Protein AF-A0AAN7LIV2-F1 (afdb_monomer_lite)

InterPro domains:
  IPR013083 Zinc finger, RING/FYVE/PHD-type [G3DSA:3.30.40.10] (17-85)
  IPR024766 Zinc finger, RING-H2-type [PF12678] (48-83)
  IPR051031 RING-box E3 Ubiquitin Ligase [PTHR11210] (29-84)

Sequence (85 aa):
MTPADEGPSGEALPSSSCCASSSSKKPKRFEIKKWNAVALWAWDIVVDNCAICRNHIMDLCIECQANQASATSDECTVAWAVCPR

pLDDT: mean 70.89, std 16.62, range [34.38, 94.06]

Radius of gyration: 34.89 Å; chains: 1; bounding box: 71×73×67 Å

Foldseek 3Di:
DDDDDDYDDDDDDPDDDDDPPPPPPPPDPDDPPDDDDDDDDDDDDPACADPPQRHRLQDARPVCVVPVVDDDSVVSDDDDDDDDD

Organism: Trapa natans (NCBI:txid22666)

Secondary structure (DSSP, 8-state):
-------------------------PPPS---S------------SSSB-TTT-SBTTS--HHHHHTTTT--GGGS---------

Structure (mmCIF, N/CA/C/O backbone):
data_AF-A0AAN7LIV2-F1
#
_entry.id   AF-A0AAN7LIV2-F1
#
loop_
_atom_site.group_PDB
_atom_site.id
_atom_site.type_symbol
_atom_site.label_atom_id
_atom_site.label_alt_id
_atom_site.label_comp_id
_atom_site.label_asym_id
_atom_site.label_entity_id
_atom_site.label_seq_id
_atom_site.pdbx_PDB_ins_code
_atom_site.Cartn_x
_atom_site.Cartn_y
_atom_site.Cartn_z
_atom_site.occupancy
_atom_site.B_iso_or_equiv
_atom_site.auth_seq_id
_atom_site.auth_comp_id
_atom_site.auth_asym_id
_atom_site.auth_atom_id
_atom_site.pdbx_PDB_model_num
ATOM 1 N N . MET A 1 1 ? -31.687 -59.675 43.801 1.00 43.34 1 MET A N 1
ATOM 2 C CA . MET A 1 1 ? -31.336 -58.674 44.827 1.00 43.34 1 MET A CA 1
ATOM 3 C C . MET A 1 1 ? -31.716 -57.304 44.286 1.00 43.34 1 MET A C 1
ATOM 5 O O . MET A 1 1 ? -31.059 -56.831 43.372 1.00 43.34 1 MET A O 1
ATOM 9 N N . THR A 1 2 ? -32.795 -56.725 44.803 1.00 55.16 2 THR A N 1
ATOM 10 C CA . THR A 1 2 ? -33.068 -55.271 44.843 1.00 55.16 2 THR A CA 1
ATOM 11 C C . THR A 1 2 ? -32.994 -54.864 46.331 1.00 55.16 2 THR A C 1
ATOM 13 O O . THR A 1 2 ? -32.992 -55.775 47.171 1.00 55.16 2 THR A O 1
ATOM 16 N N . PRO A 1 3 ? -32.772 -53.584 46.691 1.00 48.78 3 PRO A N 1
ATOM 17 C CA . PRO A 1 3 ? -33.720 -52.458 46.519 1.00 48.78 3 PRO A CA 1
ATOM 18 C C . PRO A 1 3 ? -33.215 -51.415 45.482 1.00 48.78 3 PRO A C 1
ATOM 20 O O . PRO A 1 3 ? -32.056 -51.503 45.090 1.00 48.78 3 PRO A O 1
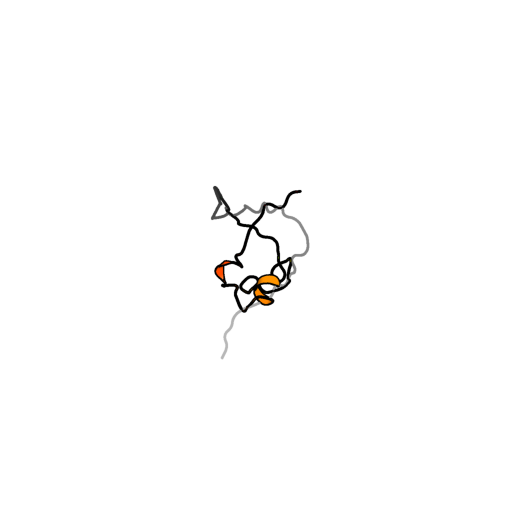ATOM 23 N N . ALA A 1 4 ? -34.021 -50.554 44.836 1.00 50.50 4 ALA A N 1
ATOM 24 C CA . ALA A 1 4 ? -34.962 -49.522 45.337 1.00 50.50 4 ALA A CA 1
ATOM 25 C C . ALA A 1 4 ? -34.211 -48.333 45.995 1.00 50.50 4 ALA A C 1
ATOM 27 O O . ALA A 1 4 ? -33.306 -48.575 46.788 1.00 50.50 4 ALA A O 1
ATOM 28 N N . ASP A 1 5 ? -34.466 -47.047 45.731 1.00 47.12 5 ASP A N 1
ATOM 29 C CA . ASP A 1 5 ? -35.418 -46.337 44.842 1.00 47.12 5 ASP A CA 1
ATOM 30 C C . ASP A 1 5 ? -34.728 -45.036 44.313 1.00 47.12 5 ASP A C 1
ATOM 32 O O . ASP A 1 5 ? -33.536 -44.859 44.566 1.00 47.12 5 ASP A O 1
ATOM 36 N N . GLU A 1 6 ? -35.289 -44.104 43.526 1.00 39.88 6 GLU A N 1
ATOM 37 C CA . GLU A 1 6 ? -36.682 -43.721 43.201 1.00 39.88 6 GLU A CA 1
ATOM 38 C C . GLU A 1 6 ? -36.758 -43.062 41.784 1.00 39.88 6 GLU A C 1
ATOM 40 O O . GLU A 1 6 ? -35.767 -43.009 41.053 1.00 39.88 6 GLU A O 1
ATOM 45 N N . GLY A 1 7 ? -37.916 -42.511 41.394 1.00 39.44 7 GLY A N 1
ATOM 46 C CA . GLY A 1 7 ? -38.133 -41.588 40.256 1.00 39.44 7 GLY A CA 1
ATOM 47 C C . GLY A 1 7 ? -39.493 -40.869 40.414 1.00 39.44 7 GLY A C 1
ATOM 48 O O . GLY A 1 7 ? -40.042 -40.931 41.511 1.00 39.44 7 GLY A O 1
ATOM 49 N N . PRO A 1 8 ? -40.147 -40.306 39.371 1.00 63.53 8 PRO A N 1
ATOM 50 C CA . PRO A 1 8 ? -39.661 -39.876 38.051 1.00 63.53 8 PRO A CA 1
ATOM 51 C C . PRO A 1 8 ? -40.295 -38.525 37.562 1.00 63.53 8 PRO A C 1
ATOM 53 O O . PRO A 1 8 ? -41.049 -37.878 38.280 1.00 63.53 8 PRO A O 1
ATOM 56 N N . SER A 1 9 ? -40.085 -38.191 36.276 1.00 37.28 9 SER A N 1
ATOM 57 C CA . SER A 1 9 ? -40.989 -37.402 35.390 1.00 37.28 9 SER A CA 1
ATOM 58 C C . SER A 1 9 ? -41.147 -35.874 35.548 1.00 37.28 9 SER A C 1
ATOM 60 O O . SER A 1 9 ? -41.292 -35.335 36.638 1.00 37.28 9 SER A O 1
ATOM 62 N N . GLY A 1 10 ? -41.249 -35.177 34.403 1.00 34.69 10 GLY A N 1
ATOM 63 C CA . GLY A 1 10 ? -41.687 -33.774 34.323 1.00 34.69 10 GLY A CA 1
ATOM 64 C C . GLY A 1 10 ? -41.204 -33.035 33.067 1.00 34.69 10 GLY A C 1
ATOM 65 O O . GLY A 1 10 ? -40.088 -32.528 33.035 1.00 34.69 10 GLY A O 1
ATOM 66 N N . GLU A 1 11 ? -42.041 -32.966 32.032 1.00 44.41 11 GLU A N 1
ATOM 67 C CA . GLU A 1 11 ? -41.769 -32.272 30.759 1.00 44.41 11 GLU A CA 1
ATOM 68 C C . GLU A 1 11 ? -42.185 -30.787 30.824 1.00 44.41 11 GLU A C 1
ATOM 70 O O . GLU A 1 11 ? -43.172 -30.492 31.492 1.00 44.41 11 GLU A O 1
ATOM 75 N N . ALA A 1 12 ? -41.522 -29.873 30.089 1.00 39.84 12 ALA A N 1
ATOM 76 C CA . ALA A 1 12 ? -42.173 -28.718 29.428 1.00 39.84 12 ALA A CA 1
ATOM 77 C C . ALA A 1 12 ? -41.209 -27.789 28.655 1.00 39.84 12 ALA A C 1
ATOM 79 O O . ALA A 1 12 ? -40.108 -27.459 29.092 1.00 39.84 12 ALA A O 1
ATOM 80 N N . LEU A 1 13 ? -41.712 -27.283 27.527 1.00 52.41 13 LEU A N 1
ATOM 81 C CA . LEU A 1 13 ? -41.200 -26.140 26.763 1.00 52.41 13 LEU A CA 1
ATOM 82 C C . LEU A 1 13 ? -41.441 -24.819 27.530 1.00 52.41 13 LEU A C 1
ATOM 84 O O . LEU A 1 13 ? -42.477 -24.703 28.189 1.00 52.41 13 LEU A O 1
ATOM 88 N N . PRO A 1 14 ? -40.618 -23.763 27.367 1.00 52.59 14 PRO A N 1
ATOM 89 C CA . PRO A 1 14 ? -40.974 -22.424 27.830 1.00 52.59 14 PRO A CA 1
ATOM 90 C C . PRO A 1 14 ? -41.976 -21.777 26.859 1.00 52.59 14 PRO A C 1
ATOM 92 O O . PRO A 1 14 ? -41.609 -20.972 26.001 1.00 52.59 14 PRO A O 1
ATOM 95 N N . SER A 1 15 ? -43.253 -22.137 26.991 1.00 47.19 15 SER A N 1
ATOM 96 C CA . SER A 1 15 ? -44.354 -21.477 26.288 1.00 47.19 15 SER A CA 1
ATOM 97 C C . SER A 1 15 ? -45.146 -20.583 27.244 1.00 47.19 15 SER A C 1
ATOM 99 O O . SER A 1 15 ? -45.634 -21.045 28.267 1.00 47.19 15 SER A O 1
ATOM 101 N N . SER A 1 16 ? -45.324 -19.323 26.844 1.00 49.78 16 SER A N 1
ATOM 102 C CA . SER A 1 16 ? -46.310 -18.363 27.360 1.00 49.78 16 SER A CA 1
ATOM 103 C C . SER A 1 16 ? -46.184 -17.818 28.803 1.00 49.78 16 SER A C 1
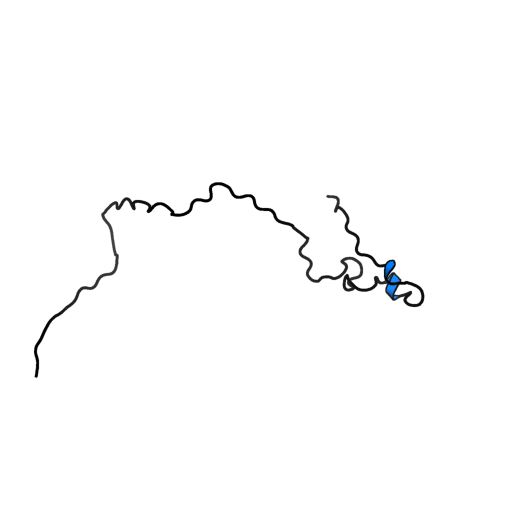ATOM 105 O O . SER A 1 16 ? -46.608 -18.427 29.776 1.00 49.78 16 SER A O 1
ATOM 107 N N . SER A 1 17 ? -45.842 -16.523 28.853 1.00 62.25 17 SER A N 1
ATOM 108 C CA . SER A 1 17 ? -46.483 -15.495 29.698 1.00 62.25 17 SER A CA 1
ATOM 109 C C . SER A 1 17 ? -46.125 -15.333 31.193 1.00 62.25 17 SER A C 1
ATOM 111 O O . SER A 1 17 ? -45.551 -16.180 31.864 1.00 62.25 17 SER A O 1
ATOM 113 N N . CYS A 1 18 ? -46.496 -14.137 31.666 1.00 40.62 18 CYS A N 1
ATOM 114 C CA . CYS A 1 18 ? -46.762 -13.698 33.040 1.00 40.62 18 CYS A CA 1
ATOM 115 C C . CYS A 1 18 ? -45.717 -13.909 34.156 1.00 40.62 18 CYS A C 1
ATOM 117 O O . CYS A 1 18 ? -46.035 -14.481 35.193 1.00 40.62 18 CYS A O 1
ATOM 119 N N . CYS A 1 19 ? -44.573 -13.220 34.068 1.00 34.38 19 CYS A N 1
ATOM 120 C CA . CYS A 1 19 ? -44.133 -12.342 35.172 1.00 34.38 19 CYS A CA 1
ATOM 121 C C . CYS A 1 19 ? -43.007 -11.387 34.743 1.00 34.38 19 CYS A C 1
ATOM 123 O O . CYS A 1 19 ? -42.065 -11.785 34.061 1.00 34.38 19 CYS A O 1
ATOM 125 N N . ALA A 1 20 ? -43.086 -10.123 35.172 1.00 52.84 20 ALA A N 1
ATOM 126 C CA . ALA A 1 20 ? -42.071 -9.106 34.905 1.00 52.84 20 ALA A CA 1
ATOM 127 C C . ALA A 1 20 ? -40.810 -9.352 35.754 1.00 52.84 20 ALA A C 1
ATOM 129 O O . ALA A 1 20 ? -40.624 -8.760 36.817 1.00 52.84 20 ALA A O 1
ATOM 130 N N . SER A 1 21 ? -39.930 -10.229 35.281 1.00 48.94 21 SER A N 1
ATOM 131 C CA . SER A 1 21 ? -38.611 -10.443 35.868 1.00 48.94 21 SER A CA 1
ATOM 132 C C . SER A 1 21 ? -37.669 -9.319 35.436 1.00 48.94 21 SER A C 1
ATOM 134 O O . SER A 1 21 ? -37.021 -9.366 34.390 1.00 48.94 21 SER A O 1
ATOM 136 N N . SER A 1 22 ? -37.583 -8.288 36.278 1.00 56.12 22 SER A N 1
ATOM 137 C CA . SER A 1 22 ? -36.543 -7.262 36.224 1.00 56.12 22 SER A CA 1
ATOM 138 C C . SER A 1 22 ? -35.175 -7.925 36.403 1.00 56.12 22 SER A C 1
ATOM 140 O O . SER A 1 22 ? -34.661 -8.058 37.512 1.00 56.12 22 SER A O 1
ATOM 142 N N . SER A 1 23 ? -34.584 -8.380 35.295 1.00 58.66 23 SER A N 1
ATOM 143 C CA . SER A 1 23 ? -33.293 -9.059 35.297 1.00 58.66 23 SER A CA 1
ATOM 144 C C . SER A 1 23 ? -32.229 -8.096 35.822 1.00 58.66 23 SER A C 1
ATOM 146 O O . SER A 1 23 ? -31.721 -7.242 35.085 1.00 58.66 23 SER A O 1
ATOM 148 N N . SER A 1 24 ? -31.920 -8.221 37.110 1.00 56.84 24 SER A N 1
ATOM 149 C CA . SER A 1 24 ? -30.883 -7.483 37.812 1.00 56.84 24 SER A CA 1
ATOM 150 C C . SER A 1 24 ? -29.563 -7.748 37.096 1.00 56.84 24 SER A C 1
ATOM 152 O O . SER A 1 24 ? -28.960 -8.818 37.203 1.00 56.84 24 SER A O 1
ATOM 154 N N . LYS A 1 25 ? -29.165 -6.776 36.266 1.00 63.62 25 LYS A N 1
ATOM 155 C CA . LYS A 1 25 ? -28.004 -6.866 35.382 1.00 63.62 25 LYS A CA 1
ATOM 156 C C . LYS A 1 25 ? -26.776 -7.062 36.262 1.00 63.62 25 LYS A C 1
ATOM 158 O O . LYS A 1 25 ? -26.293 -6.104 36.860 1.00 63.62 25 LYS A O 1
ATOM 163 N N . LYS A 1 26 ? -26.299 -8.309 36.358 1.00 71.56 26 LYS A N 1
ATOM 164 C CA . LYS A 1 26 ? -25.071 -8.661 37.082 1.00 71.56 26 LYS A CA 1
ATOM 165 C C . LYS A 1 26 ? -23.978 -7.690 36.611 1.00 71.56 26 LYS A C 1
ATOM 167 O O . LYS A 1 26 ? -23.771 -7.612 35.396 1.00 71.56 26 LYS A O 1
ATOM 172 N N . PRO A 1 27 ? -23.334 -6.921 37.509 1.00 72.62 27 PRO A N 1
ATOM 173 C CA . PRO A 1 27 ? -22.413 -5.871 37.094 1.00 72.62 27 PRO A CA 1
ATOM 174 C C . PRO A 1 27 ? -21.296 -6.480 36.247 1.00 72.62 27 PRO A C 1
ATOM 176 O O . PRO A 1 27 ? -20.720 -7.514 36.609 1.00 72.62 27 PRO A O 1
ATOM 179 N N . LYS A 1 28 ? -21.021 -5.872 35.087 1.00 75.50 28 LYS A N 1
ATOM 180 C CA . LYS A 1 28 ? -19.941 -6.326 34.209 1.00 75.50 28 LYS A CA 1
ATOM 181 C C . LYS A 1 28 ? -18.635 -6.155 34.980 1.00 75.50 28 LYS A C 1
ATOM 183 O O . LYS A 1 28 ? -18.268 -5.045 35.335 1.00 75.50 28 LYS A O 1
ATOM 188 N N . ARG A 1 29 ? -17.943 -7.266 35.257 1.00 78.06 29 ARG A N 1
ATOM 189 C CA . ARG A 1 29 ? -16.753 -7.285 36.133 1.00 78.06 29 ARG A CA 1
ATOM 190 C C . ARG A 1 29 ? -15.573 -6.461 35.606 1.00 78.06 29 ARG A C 1
ATOM 192 O O . ARG A 1 29 ? -14.655 -6.180 36.366 1.00 78.06 29 ARG A O 1
ATOM 199 N N . PHE A 1 30 ? -15.607 -6.087 34.329 1.00 84.19 30 PHE A N 1
ATOM 200 C CA . PHE A 1 30 ? -14.613 -5.250 33.676 1.00 84.19 30 PHE A CA 1
ATOM 201 C C . PHE A 1 30 ? -15.316 -4.150 32.880 1.00 84.19 30 PHE A C 1
ATOM 203 O O . PHE A 1 30 ? -16.180 -4.432 32.047 1.00 84.19 30 PHE A O 1
ATOM 210 N N . GLU A 1 31 ? -14.913 -2.906 33.128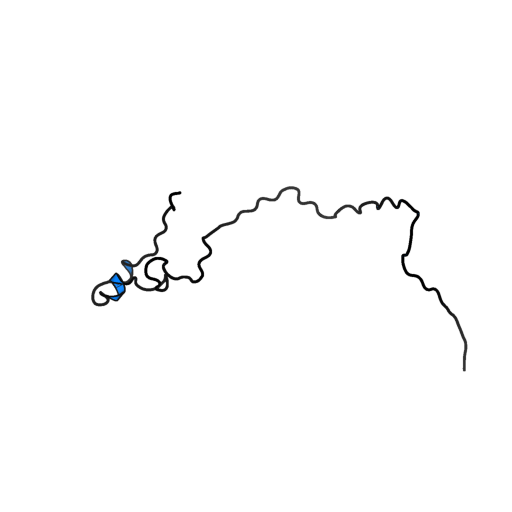 1.00 84.12 31 GLU A N 1
ATOM 211 C CA . GLU A 1 31 ? -15.366 -1.716 32.412 1.00 84.12 31 GLU A CA 1
ATOM 212 C C . GLU A 1 31 ? -14.145 -0.982 31.852 1.00 84.12 31 GLU A C 1
ATOM 214 O O . GLU A 1 31 ? -13.202 -0.656 32.578 1.00 84.12 31 GLU A O 1
ATOM 219 N N . ILE A 1 32 ? -14.149 -0.726 30.543 1.00 85.75 32 ILE A N 1
ATOM 220 C CA . ILE A 1 32 ? -13.070 -0.003 29.867 1.00 85.75 32 ILE A CA 1
ATOM 221 C C . ILE A 1 32 ? -13.254 1.489 30.161 1.00 85.75 32 ILE A C 1
ATOM 223 O O . ILE A 1 32 ? -14.088 2.148 29.548 1.00 85.75 32 ILE A O 1
ATOM 227 N N . LYS A 1 33 ? -12.474 2.027 31.107 1.00 89.44 33 LYS A N 1
ATOM 228 C CA . LYS A 1 33 ? -12.553 3.448 31.502 1.00 89.44 33 LYS A CA 1
ATOM 229 C C . LYS A 1 33 ? -12.050 4.414 30.426 1.00 89.44 33 LYS A C 1
ATOM 231 O O . LYS A 1 33 ? -12.543 5.532 30.330 1.00 89.44 33 LYS A O 1
ATOM 236 N N . LYS A 1 34 ? -11.045 4.004 29.649 1.00 89.88 34 LYS A N 1
ATOM 237 C CA . LYS A 1 34 ? -10.495 4.753 28.513 1.00 89.88 34 LYS A CA 1
ATOM 238 C C . LYS A 1 34 ? -9.793 3.783 27.569 1.00 89.88 34 LYS A C 1
ATOM 240 O O . LYS A 1 34 ? -9.058 2.913 28.027 1.00 89.88 34 LYS A O 1
ATOM 245 N N . TRP A 1 35 ? -9.990 3.963 26.270 1.00 93.50 35 TRP A N 1
ATOM 246 C CA . TRP A 1 35 ? -9.258 3.262 25.219 1.00 93.50 35 TRP A CA 1
ATOM 247 C C . TRP A 1 35 ? -8.658 4.308 24.283 1.00 93.50 35 TRP A C 1
ATOM 249 O O . TRP A 1 35 ? -9.357 5.228 23.866 1.00 93.50 35 TRP A O 1
ATOM 259 N N . ASN A 1 36 ? -7.366 4.185 23.983 1.00 91.75 36 ASN A N 1
ATOM 260 C CA . ASN A 1 36 ? -6.722 4.929 22.907 1.00 91.75 36 ASN A CA 1
ATOM 261 C C . ASN A 1 36 ? -6.239 3.878 21.905 1.00 91.75 36 ASN A C 1
ATOM 263 O O . ASN A 1 36 ? -5.329 3.112 22.220 1.00 91.75 36 ASN A O 1
ATOM 267 N N . ALA A 1 37 ? -6.885 3.798 20.746 1.00 92.44 37 ALA A N 1
ATOM 268 C CA . ALA A 1 37 ? -6.446 2.947 19.649 1.00 92.44 37 ALA A CA 1
ATOM 269 C C . ALA A 1 37 ? -5.558 3.762 18.703 1.00 92.44 37 ALA A C 1
ATOM 271 O O . ALA A 1 37 ? -5.861 4.919 18.413 1.00 92.44 37 ALA A O 1
ATOM 272 N N . VAL A 1 38 ? -4.487 3.146 18.208 1.00 94.06 38 VAL A N 1
ATOM 273 C CA . VAL A 1 38 ? -3.684 3.666 17.099 1.00 94.06 38 VAL A CA 1
ATOM 274 C C . VAL A 1 38 ? -3.751 2.625 15.994 1.00 94.06 38 VAL A C 1
ATOM 276 O O . VAL A 1 38 ? -3.532 1.443 16.252 1.00 94.06 38 VAL A O 1
ATOM 279 N N . ALA A 1 39 ? -4.078 3.062 14.783 1.00 90.69 39 ALA A N 1
ATOM 280 C CA . ALA A 1 39 ? -4.109 2.225 13.597 1.00 90.69 39 ALA A CA 1
ATOM 281 C C . ALA A 1 39 ? -3.312 2.908 12.486 1.00 90.69 39 ALA A C 1
ATOM 283 O O . ALA A 1 39 ? -3.387 4.126 12.315 1.00 90.69 39 ALA A O 1
ATOM 284 N N . LEU A 1 40 ? -2.563 2.105 11.740 1.00 90.81 40 LEU A N 1
ATOM 285 C CA . LEU A 1 40 ? -1.993 2.488 10.457 1.00 90.81 40 LEU A CA 1
ATOM 286 C C . LEU A 1 40 ? -2.952 2.005 9.366 1.00 90.81 40 LEU A C 1
ATOM 288 O O . LEU A 1 40 ? -3.618 0.984 9.540 1.00 90.81 40 LEU A O 1
ATOM 292 N N . TRP A 1 41 ? -3.025 2.732 8.257 1.00 88.62 41 TRP A N 1
ATOM 293 C CA . TRP A 1 41 ? -3.796 2.329 7.086 1.00 88.62 41 TRP A CA 1
ATOM 294 C C . T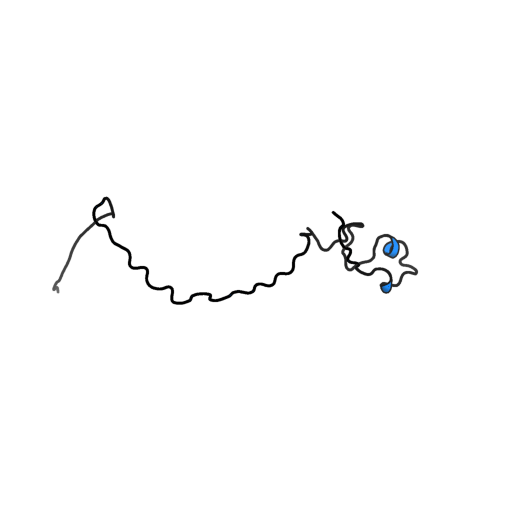RP A 1 41 ? -2.919 2.426 5.841 1.00 88.62 41 TRP A C 1
ATOM 296 O O . TRP A 1 41 ? -2.018 3.261 5.763 1.00 88.62 41 TRP A O 1
ATOM 306 N N . ALA A 1 42 ? -3.201 1.557 4.881 1.00 82.75 42 ALA A N 1
ATOM 307 C CA . ALA A 1 42 ? -2.621 1.549 3.550 1.00 82.75 42 ALA A CA 1
ATOM 308 C C . ALA A 1 42 ? -3.751 1.298 2.543 1.00 82.75 42 ALA A C 1
ATOM 310 O O . ALA A 1 42 ? -4.869 0.947 2.931 1.00 82.75 42 ALA A O 1
ATOM 311 N N . TRP A 1 43 ? -3.467 1.483 1.258 1.00 81.38 43 TRP A N 1
ATOM 312 C CA . TRP A 1 43 ? -4.369 1.029 0.205 1.00 81.38 43 TRP A CA 1
ATOM 313 C C . TRP A 1 43 ? -4.307 -0.495 0.101 1.00 81.38 43 TRP A C 1
ATOM 315 O O . TRP A 1 43 ? -3.221 -1.067 0.140 1.00 81.38 43 TRP A O 1
ATOM 325 N N . ASP A 1 44 ? -5.468 -1.134 -0.032 1.00 79.31 44 ASP A N 1
ATOM 326 C CA . ASP A 1 44 ? -5.571 -2.575 -0.260 1.00 79.31 44 ASP A CA 1
ATOM 327 C C . ASP A 1 44 ? -5.081 -2.894 -1.681 1.00 79.31 44 ASP A C 1
ATOM 329 O O . ASP A 1 44 ? -5.777 -2.642 -2.670 1.00 79.31 44 ASP A O 1
ATOM 333 N N . ILE A 1 45 ? -3.834 -3.358 -1.788 1.00 78.00 45 ILE A N 1
ATOM 334 C CA . ILE A 1 45 ? -3.208 -3.759 -3.049 1.00 78.00 45 ILE A CA 1
ATOM 335 C C . ILE A 1 45 ? -3.268 -5.280 -3.183 1.00 78.00 45 ILE A C 1
ATOM 337 O O . ILE A 1 45 ? -2.887 -6.019 -2.283 1.00 78.00 45 ILE A O 1
ATOM 341 N N . VAL A 1 46 ? -3.740 -5.757 -4.336 1.00 72.12 46 VAL A N 1
ATOM 342 C CA . VAL A 1 46 ? -3.989 -7.193 -4.572 1.00 72.12 46 VAL A CA 1
ATOM 343 C C . VAL A 1 46 ? -2.692 -8.025 -4.556 1.00 72.12 46 VAL A C 1
ATOM 345 O O . VAL A 1 46 ? -2.741 -9.228 -4.314 1.00 72.12 46 VAL A O 1
ATOM 348 N N . VAL A 1 47 ? -1.540 -7.392 -4.812 1.00 77.94 47 VAL A N 1
ATOM 349 C CA . VAL A 1 47 ? -0.174 -7.941 -4.703 1.00 77.94 47 VAL A CA 1
ATOM 350 C C . VAL A 1 47 ? 0.789 -6.777 -4.419 1.00 77.94 47 VAL A C 1
ATOM 352 O O . VAL A 1 47 ? 0.521 -5.664 -4.878 1.00 77.94 47 VAL A O 1
ATOM 355 N N . ASP A 1 48 ? 1.935 -7.038 -3.777 1.00 85.75 48 ASP A N 1
ATOM 356 C CA . ASP A 1 48 ? 3.111 -6.147 -3.669 1.00 85.75 48 ASP A CA 1
ATOM 357 C C . ASP A 1 48 ? 3.811 -5.888 -5.028 1.00 85.75 48 ASP A C 1
ATOM 359 O O . ASP A 1 48 ? 5.026 -6.010 -5.185 1.00 85.75 48 ASP A O 1
ATOM 363 N N . ASN A 1 49 ? 3.033 -5.543 -6.052 1.00 85.81 49 ASN A N 1
ATOM 364 C CA . ASN A 1 49 ? 3.511 -5.152 -7.371 1.00 85.81 49 ASN A CA 1
ATOM 365 C C . ASN A 1 49 ? 3.415 -3.632 -7.519 1.00 85.81 49 ASN A C 1
ATOM 367 O O . ASN A 1 49 ? 2.430 -3.011 -7.114 1.00 85.81 49 ASN A O 1
ATOM 371 N N . CYS A 1 50 ? 4.404 -3.023 -8.168 1.00 85.94 50 CYS A N 1
ATOM 372 C CA . CYS A 1 50 ? 4.369 -1.610 -8.511 1.00 85.94 50 CYS A CA 1
ATOM 373 C C . CYS A 1 50 ? 3.140 -1.305 -9.383 1.00 85.94 50 CYS A C 1
ATOM 375 O O . CYS A 1 50 ? 2.977 -1.858 -10.475 1.00 85.94 50 CYS A O 1
ATOM 377 N N . ALA A 1 51 ? 2.293 -0.380 -8.922 1.00 83.06 51 ALA A N 1
ATOM 378 C CA . ALA A 1 51 ? 1.032 -0.025 -9.578 1.00 83.06 51 ALA A CA 1
ATOM 379 C C . ALA A 1 51 ? 1.198 0.509 -11.018 1.00 83.06 51 ALA A C 1
ATOM 381 O O . ALA A 1 51 ? 0.239 0.496 -11.788 1.00 83.06 51 ALA A O 1
ATOM 382 N N . ILE A 1 52 ? 2.404 0.963 -11.380 1.00 86.00 52 ILE A N 1
ATOM 383 C CA . ILE A 1 52 ? 2.735 1.521 -12.697 1.00 86.00 52 ILE A CA 1
ATOM 384 C C . ILE A 1 52 ? 3.210 0.415 -13.651 1.00 86.00 52 ILE A C 1
ATOM 386 O O . ILE A 1 52 ? 2.599 0.194 -14.695 1.00 86.00 52 ILE A O 1
ATOM 390 N N . CYS A 1 53 ? 4.291 -0.293 -13.305 1.00 86.12 53 CYS A N 1
ATOM 391 C CA . CYS A 1 53 ? 4.934 -1.255 -14.208 1.00 86.12 53 CYS A CA 1
ATOM 392 C C . CYS A 1 53 ? 4.469 -2.712 -14.038 1.00 86.12 53 CYS A C 1
ATOM 394 O O . CYS A 1 53 ? 4.837 -3.553 -14.853 1.00 86.12 53 CYS A O 1
ATOM 396 N N . ARG A 1 54 ? 3.673 -3.024 -13.004 1.00 87.38 54 ARG A N 1
ATOM 397 C CA . ARG A 1 54 ? 3.236 -4.381 -12.610 1.00 87.38 54 ARG A CA 1
ATOM 398 C C . ARG A 1 54 ? 4.350 -5.387 -12.289 1.00 87.38 54 ARG A C 1
ATOM 400 O O . ARG A 1 54 ? 4.035 -6.544 -12.028 1.00 87.38 54 ARG A O 1
ATOM 407 N N . ASN A 1 55 ? 5.611 -4.961 -12.251 1.00 83.19 55 ASN A N 1
ATOM 408 C CA . ASN A 1 55 ? 6.682 -5.757 -11.663 1.00 83.19 55 ASN A CA 1
ATOM 409 C C . ASN A 1 55 ? 6.522 -5.810 -10.133 1.00 83.19 55 ASN A C 1
ATOM 411 O O . ASN A 1 55 ? 5.918 -4.906 -9.549 1.00 83.19 55 ASN A O 1
ATOM 415 N N . HIS A 1 56 ? 7.069 -6.834 -9.485 1.00 85.31 56 HIS A N 1
ATOM 416 C CA . HIS A 1 56 ? 7.143 -6.909 -8.028 1.00 85.31 56 HIS A CA 1
ATOM 417 C C . HIS A 1 56 ? 7.948 -5.723 -7.469 1.00 85.31 56 HIS A C 1
ATOM 419 O O . HIS A 1 56 ? 8.939 -5.300 -8.068 1.00 85.31 56 HIS A O 1
ATOM 42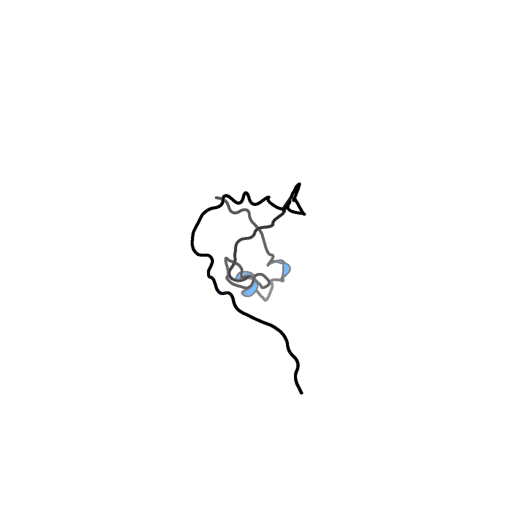5 N N . ILE A 1 57 ? 7.491 -5.144 -6.353 1.00 83.12 57 ILE A N 1
ATO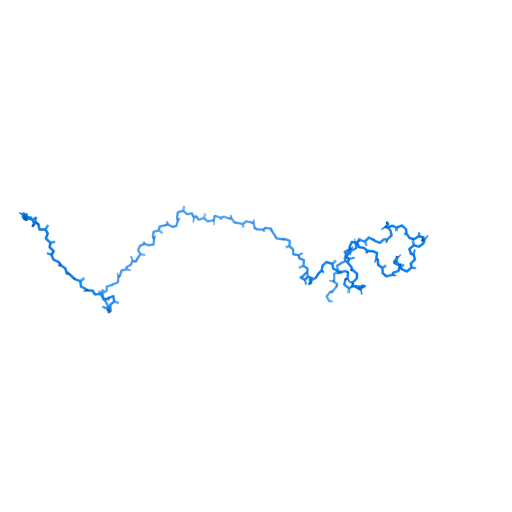M 426 C CA . ILE A 1 57 ? 7.991 -3.865 -5.810 1.00 83.12 57 ILE A CA 1
ATOM 427 C C . ILE A 1 57 ? 9.461 -3.915 -5.358 1.00 83.12 57 ILE A C 1
ATOM 429 O O . ILE A 1 57 ? 10.092 -2.872 -5.210 1.00 83.12 57 ILE A O 1
ATOM 433 N N . MET A 1 58 ? 9.997 -5.121 -5.148 1.00 81.75 58 MET A N 1
ATOM 434 C CA . MET A 1 58 ? 11.386 -5.354 -4.745 1.00 81.75 58 MET A CA 1
ATOM 435 C C . MET A 1 58 ? 12.345 -5.551 -5.927 1.00 81.75 58 MET A C 1
ATOM 437 O O . MET A 1 58 ? 13.555 -5.583 -5.705 1.00 81.75 58 MET A O 1
ATOM 441 N N . ASP A 1 59 ? 11.839 -5.700 -7.155 1.00 80.69 59 ASP A N 1
ATOM 442 C CA . ASP A 1 59 ? 12.670 -5.843 -8.350 1.00 80.69 59 ASP A CA 1
ATOM 443 C C . ASP A 1 59 ? 12.556 -4.629 -9.285 1.00 80.69 59 ASP A C 1
ATOM 445 O O . ASP A 1 59 ? 11.742 -3.722 -9.110 1.00 80.69 59 ASP A O 1
ATOM 449 N N . LEU A 1 60 ? 13.472 -4.592 -10.250 1.00 80.69 60 LEU A N 1
ATOM 450 C CA . LEU A 1 60 ? 13.755 -3.452 -11.112 1.00 80.69 60 LEU A CA 1
ATOM 451 C C . LEU A 1 60 ? 12.496 -2.976 -11.862 1.00 80.69 60 LEU A C 1
ATOM 453 O O . LEU A 1 60 ? 11.717 -3.773 -12.386 1.00 80.69 60 LEU A O 1
ATOM 457 N N . CYS A 1 61 ? 12.326 -1.656 -11.986 1.00 84.19 61 CYS A N 1
ATOM 458 C CA . CYS A 1 61 ? 11.324 -1.093 -12.889 1.00 84.19 61 CYS A CA 1
ATOM 459 C C . CYS A 1 61 ? 11.665 -1.440 -14.353 1.00 84.19 61 CYS A C 1
ATOM 461 O O . CYS A 1 61 ? 12.790 -1.830 -14.664 1.00 84.19 61 CYS A O 1
ATOM 463 N N . ILE A 1 62 ? 10.716 -1.253 -15.275 1.00 83.50 62 ILE A N 1
ATOM 464 C CA . ILE A 1 62 ? 10.901 -1.590 -16.701 1.00 83.50 62 ILE A CA 1
ATOM 465 C C . ILE A 1 62 ? 12.110 -0.898 -17.358 1.00 83.50 62 ILE A C 1
ATOM 467 O O . ILE A 1 62 ? 12.703 -1.457 -18.276 1.00 83.50 62 ILE A O 1
ATOM 471 N N . GLU A 1 63 ? 12.510 0.279 -16.872 1.00 80.00 63 GLU A N 1
ATOM 472 C CA . GLU A 1 63 ? 13.667 1.035 -17.371 1.00 80.00 63 GLU A CA 1
ATOM 473 C C . GLU A 1 63 ? 14.981 0.435 -16.841 1.00 80.00 63 GLU A C 1
ATOM 475 O O . GLU A 1 63 ? 15.858 0.079 -17.631 1.00 80.00 63 GLU A O 1
ATOM 480 N N . CYS A 1 64 ? 15.071 0.201 -15.524 1.00 79.69 64 CYS A N 1
ATOM 481 C CA . CYS A 1 64 ? 16.172 -0.533 -14.889 1.00 79.69 64 CYS A CA 1
ATOM 482 C C . CYS A 1 64 ? 16.336 -1.945 -15.508 1.00 79.69 64 CYS A C 1
ATOM 484 O O . CYS A 1 64 ? 17.456 -2.392 -15.754 1.00 79.69 64 CYS A O 1
ATOM 486 N N . GLN A 1 65 ? 15.233 -2.648 -15.802 1.00 75.94 65 GLN A N 1
ATOM 487 C CA . GLN A 1 65 ? 15.236 -3.988 -16.406 1.00 75.94 65 GLN A CA 1
ATOM 488 C C . GLN A 1 65 ? 15.749 -3.973 -17.854 1.00 75.94 65 GLN A C 1
ATOM 490 O O . GLN A 1 65 ? 16.538 -4.840 -18.232 1.00 75.94 65 GLN A O 1
ATOM 495 N N . ALA A 1 66 ? 15.330 -2.993 -18.661 1.00 79.44 66 ALA A N 1
ATOM 496 C CA . ALA A 1 66 ? 15.806 -2.838 -20.035 1.00 79.44 66 ALA A CA 1
ATOM 497 C C . ALA A 1 66 ? 17.296 -2.451 -20.104 1.00 79.44 66 ALA A C 1
ATOM 499 O O . ALA A 1 66 ? 17.971 -2.804 -21.071 1.00 79.44 66 ALA A O 1
ATOM 500 N N . ASN A 1 67 ? 17.816 -1.768 -19.076 1.00 73.81 67 ASN A N 1
ATOM 501 C CA . ASN A 1 67 ? 19.197 -1.289 -19.009 1.00 73.81 67 ASN A CA 1
ATOM 502 C C . ASN A 1 67 ? 20.062 -2.015 -17.951 1.00 73.81 67 ASN A C 1
ATOM 504 O O . ASN A 1 67 ? 20.944 -1.428 -17.317 1.00 73.81 67 ASN A O 1
ATOM 508 N N . GLN A 1 68 ? 19.840 -3.326 -17.793 1.00 66.25 68 GLN A N 1
ATOM 509 C CA . GLN A 1 68 ? 20.534 -4.204 -16.833 1.00 66.25 68 GLN A CA 1
ATOM 510 C C . GLN A 1 68 ? 22.076 -4.224 -16.981 1.00 66.25 68 GLN A C 1
ATOM 512 O O . GLN A 1 68 ? 22.779 -4.688 -16.089 1.00 66.25 68 GLN A O 1
ATOM 517 N N . ALA A 1 69 ? 22.623 -3.711 -18.089 1.00 67.69 69 ALA A N 1
ATOM 518 C CA . ALA A 1 69 ? 24.063 -3.618 -18.325 1.00 67.69 69 ALA A CA 1
ATOM 519 C C . ALA A 1 69 ? 24.762 -2.466 -17.570 1.00 67.69 69 ALA A C 1
ATOM 521 O O . ALA A 1 69 ? 25.990 -2.477 -17.484 1.00 67.69 69 ALA A O 1
ATOM 522 N N . SER A 1 70 ? 24.024 -1.472 -17.055 1.00 60.44 70 SER A N 1
ATOM 523 C CA . SER A 1 70 ? 24.626 -0.299 -16.392 1.00 60.44 70 SER A CA 1
ATOM 524 C C . SER A 1 70 ? 23.900 0.213 -15.146 1.00 60.44 70 SER A C 1
ATOM 526 O O . SER A 1 70 ? 24.501 0.972 -14.391 1.00 60.44 70 SER A O 1
ATOM 528 N N . ALA A 1 71 ? 22.634 -0.151 -14.926 1.00 59.03 71 ALA A N 1
ATOM 529 C CA . ALA A 1 71 ? 21.883 0.289 -13.750 1.00 59.03 71 ALA A CA 1
ATOM 530 C C . ALA A 1 71 ? 22.234 -0.571 -12.523 1.00 59.03 71 ALA A C 1
ATOM 532 O O . ALA A 1 71 ? 21.933 -1.768 -12.497 1.00 59.03 71 ALA A O 1
ATOM 533 N N . THR A 1 72 ? 22.848 0.022 -11.493 1.00 61.12 72 THR A N 1
ATOM 534 C CA . THR A 1 72 ? 22.907 -0.625 -10.173 1.00 61.12 72 THR A CA 1
ATOM 535 C C . THR A 1 72 ? 21.530 -0.549 -9.512 1.00 61.12 72 THR A C 1
ATOM 537 O O . THR A 1 72 ? 20.721 0.332 -9.807 1.00 61.12 72 THR A O 1
ATOM 540 N N . SER A 1 73 ? 21.234 -1.486 -8.610 1.00 60.34 73 SER A N 1
ATOM 541 C CA . SER A 1 73 ? 19.925 -1.592 -7.943 1.00 60.34 73 SER A CA 1
ATOM 542 C C . SER A 1 73 ? 19.522 -0.353 -7.130 1.00 60.34 73 SER A C 1
ATOM 544 O O . SER A 1 73 ? 18.356 -0.212 -6.775 1.00 60.34 73 SER A O 1
ATOM 546 N N . ASP A 1 74 ? 20.467 0.546 -6.852 1.00 64.12 74 ASP A N 1
ATOM 547 C CA . ASP A 1 74 ? 20.288 1.748 -6.033 1.00 64.12 74 ASP A CA 1
ATOM 548 C C . ASP A 1 74 ? 19.418 2.825 -6.710 1.00 64.12 74 ASP A C 1
ATOM 550 O O . ASP A 1 74 ? 18.885 3.702 -6.032 1.00 64.12 74 ASP A O 1
ATOM 554 N N . GLU A 1 75 ? 19.246 2.761 -8.035 1.00 67.12 75 GLU A N 1
ATOM 555 C CA . GLU A 1 75 ? 18.433 3.722 -8.799 1.00 67.12 75 GLU A CA 1
ATOM 556 C C . GLU A 1 75 ? 16.924 3.396 -8.743 1.00 67.12 75 GLU A C 1
ATOM 558 O O . GLU A 1 75 ? 16.075 4.271 -8.911 1.00 67.12 75 GLU A O 1
ATOM 563 N N . CYS A 1 76 ? 16.573 2.145 -8.428 1.00 73.50 76 CYS A N 1
ATOM 564 C CA . CYS A 1 76 ? 15.203 1.633 -8.428 1.00 73.50 76 CYS A CA 1
ATOM 565 C C . CYS A 1 76 ? 14.631 1.521 -6.993 1.00 73.50 76 CYS A C 1
ATOM 567 O O . CYS A 1 76 ? 14.370 0.431 -6.487 1.00 73.50 76 CYS A O 1
ATOM 569 N N . THR A 1 77 ? 14.439 2.664 -6.319 1.00 80.69 77 THR A N 1
ATOM 570 C CA . THR A 1 77 ? 13.930 2.733 -4.929 1.00 80.69 77 THR A CA 1
ATOM 571 C C . THR A 1 77 ? 12.418 2.976 -4.827 1.00 80.69 77 THR A C 1
ATOM 573 O O . THR A 1 77 ? 11.797 3.593 -5.693 1.00 80.69 77 THR A O 1
ATOM 576 N N . VAL A 1 78 ? 11.806 2.508 -3.731 1.00 82.31 78 VAL A N 1
ATOM 577 C CA . VAL A 1 78 ? 10.370 2.693 -3.462 1.00 82.31 78 VAL A CA 1
ATOM 578 C C . VAL A 1 78 ? 10.093 4.109 -2.950 1.00 82.31 78 VAL A C 1
ATOM 580 O O . VAL A 1 78 ? 10.566 4.498 -1.881 1.00 82.31 78 VAL A O 1
ATOM 583 N N . ALA A 1 79 ? 9.278 4.859 -3.692 1.00 83.25 79 ALA A N 1
ATOM 584 C CA . ALA A 1 79 ? 8.852 6.210 -3.341 1.00 83.25 79 ALA A CA 1
ATOM 585 C C . ALA A 1 79 ? 7.376 6.257 -2.914 1.00 83.25 79 ALA A C 1
ATOM 587 O O . ALA A 1 79 ? 6.517 5.595 -3.497 1.00 83.25 79 ALA A O 1
ATOM 588 N N . TRP A 1 80 ? 7.073 7.105 -1.930 1.00 83.81 80 TRP A N 1
ATOM 589 C CA . TRP A 1 80 ? 5.724 7.329 -1.405 1.00 83.81 80 TRP A CA 1
ATOM 590 C C . TRP A 1 80 ? 5.311 8.777 -1.677 1.00 83.81 80 TRP A C 1
ATOM 592 O O . TRP A 1 80 ? 6.071 9.700 -1.384 1.00 83.81 80 TRP A O 1
ATOM 602 N N . ALA A 1 81 ? 4.106 8.989 -2.205 1.00 82.88 81 ALA A N 1
ATOM 603 C CA . ALA A 1 81 ? 3.582 10.317 -2.516 1.00 82.88 81 ALA A CA 1
ATOM 604 C C . ALA A 1 81 ? 2.211 10.543 -1.867 1.00 82.88 81 ALA A C 1
ATOM 606 O O . ALA A 1 81 ? 1.426 9.610 -1.683 1.00 82.88 81 ALA A O 1
ATOM 607 N N . VAL A 1 82 ? 1.902 11.802 -1.549 1.00 86.06 82 VAL A N 1
ATOM 608 C CA . VAL A 1 82 ? 0.551 12.198 -1.138 1.00 86.06 82 VAL A CA 1
ATOM 609 C C . VAL A 1 82 ? -0.347 12.152 -2.370 1.00 86.06 82 VAL A C 1
ATOM 611 O O . VAL A 1 82 ? -0.083 12.852 -3.344 1.00 86.06 82 VAL A O 1
ATOM 614 N N . CYS A 1 83 ? -1.415 11.355 -2.327 1.00 81.62 83 CYS A N 1
ATOM 615 C CA . CYS A 1 83 ? -2.429 11.367 -3.375 1.00 81.62 83 CYS A CA 1
ATOM 616 C C . CYS A 1 83 ? -3.246 12.674 -3.270 1.00 81.62 83 CYS A C 1
ATOM 618 O O . CYS A 1 83 ? -3.897 12.880 -2.238 1.00 81.62 83 CYS A O 1
ATOM 620 N N . PRO A 1 84 ? -3.205 13.581 -4.267 1.00 78.75 84 PRO A N 1
ATOM 621 C CA . PRO A 1 84 ? -4.109 14.725 -4.301 1.00 78.75 84 PRO A CA 1
ATOM 622 C C . PRO A 1 84 ? -5.554 14.237 -4.498 1.00 78.75 84 PRO A C 1
ATOM 624 O O . PRO A 1 84 ? -5.781 13.186 -5.094 1.00 78.75 84 PRO A O 1
ATOM 627 N N . ARG A 1 85 ? -6.522 14.994 -3.970 1.00 70.56 85 ARG A N 1
ATOM 628 C CA . ARG A 1 85 ? -7.955 14.695 -4.120 1.00 70.56 85 ARG A CA 1
ATOM 629 C C . ARG A 1 85 ? -8.474 15.152 -5.484 1.00 70.56 85 ARG A C 1
ATOM 631 O O . ARG A 1 85 ? -8.078 16.270 -5.878 1.00 70.56 85 ARG A O 1
#